Protein AF-A0A918KC23-F1 (afdb_monomer_lite)

Structure (mmCIF, N/CA/C/O backbone):
data_AF-A0A918KC23-F1
#
_entry.id   AF-A0A918KC23-F1
#
loop_
_atom_site.group_PDB
_atom_site.id
_atom_site.type_symbol
_atom_site.label_atom_id
_atom_site.label_alt_id
_atom_site.label_comp_id
_atom_site.label_asym_id
_atom_site.label_entity_id
_atom_site.label_seq_id
_atom_site.pdbx_PDB_ins_code
_atom_site.Cartn_x
_atom_site.Cartn_y
_atom_site.Cartn_z
_atom_site.occupancy
_atom_site.B_iso_or_equiv
_atom_site.auth_seq_id
_atom_site.auth_comp_id
_atom_site.auth_asym_id
_atom_site.auth_atom_id
_atom_site.pdbx_PDB_model_num
ATOM 1 N N . MET A 1 1 ? 31.534 3.751 -37.631 1.00 57.88 1 MET A N 1
ATOM 2 C CA . MET A 1 1 ? 31.211 2.461 -36.971 1.00 57.88 1 MET A CA 1
ATOM 3 C C . MET A 1 1 ? 31.193 2.528 -35.439 1.00 57.88 1 MET A C 1
ATOM 5 O O . MET A 1 1 ? 30.312 1.913 -34.855 1.00 57.88 1 MET A O 1
ATOM 9 N N . LEU A 1 2 ? 32.083 3.287 -34.778 1.00 60.50 2 LEU A N 1
ATOM 10 C CA . LEU A 1 2 ? 32.162 3.343 -33.304 1.00 60.50 2 LEU A CA 1
ATOM 11 C C . LEU A 1 2 ? 30.869 3.837 -32.612 1.00 60.50 2 LEU A C 1
ATOM 13 O O . LEU A 1 2 ? 30.459 3.266 -31.608 1.00 60.50 2 LEU A O 1
ATOM 17 N N . ASN A 1 3 ? 30.186 4.831 -33.194 1.00 61.69 3 ASN A N 1
ATOM 18 C CA . ASN A 1 3 ? 28.996 5.467 -32.604 1.00 61.69 3 ASN A CA 1
ATOM 19 C C . ASN A 1 3 ? 27.729 4.578 -32.608 1.00 61.69 3 ASN A C 1
ATOM 21 O O . ASN A 1 3 ? 26.787 4.790 -31.852 1.00 61.69 3 ASN A O 1
ATOM 25 N N . TRP A 1 4 ? 27.701 3.554 -33.466 1.00 59.94 4 TRP A N 1
ATOM 26 C CA . TRP A 1 4 ? 26.578 2.617 -33.566 1.00 59.94 4 TRP A CA 1
ATOM 27 C C . TRP A 1 4 ? 26.673 1.495 -32.519 1.00 59.94 4 TRP A C 1
ATOM 29 O O . TRP A 1 4 ? 25.672 1.099 -31.924 1.00 59.94 4 TRP A O 1
ATOM 39 N N . LEU A 1 5 ? 27.894 1.028 -32.230 1.00 65.81 5 LEU A N 1
ATOM 40 C CA . LEU A 1 5 ? 28.157 0.033 -31.184 1.00 65.81 5 LEU A CA 1
ATOM 41 C C . LEU A 1 5 ? 27.936 0.609 -29.775 1.00 65.81 5 LEU A C 1
ATOM 43 O O . LEU A 1 5 ? 27.415 -0.090 -28.904 1.00 65.81 5 LEU A O 1
ATOM 47 N N . THR A 1 6 ? 28.284 1.881 -29.555 1.00 74.44 6 THR A N 1
ATOM 48 C CA . THR A 1 6 ? 28.027 2.589 -28.290 1.00 74.44 6 THR A CA 1
AT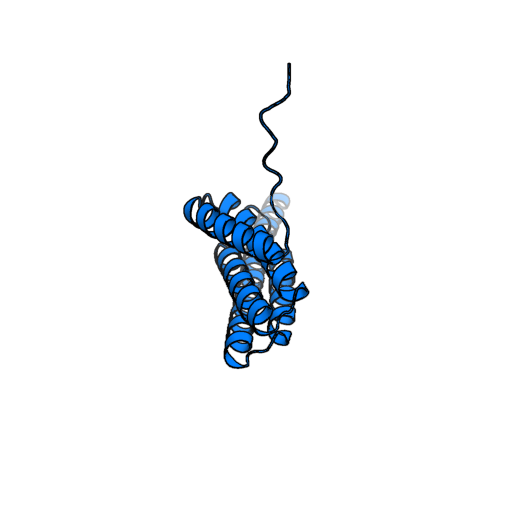OM 49 C C . THR A 1 6 ? 26.534 2.816 -28.056 1.00 74.44 6 THR A C 1
ATOM 51 O O . THR A 1 6 ? 26.055 2.537 -26.958 1.00 74.44 6 THR A O 1
ATOM 54 N N . GLY A 1 7 ? 25.775 3.214 -29.085 1.00 80.31 7 GLY A N 1
ATOM 55 C CA . GLY A 1 7 ? 24.316 3.359 -29.004 1.00 80.31 7 GLY A CA 1
ATOM 56 C C . GLY A 1 7 ? 23.600 2.046 -28.672 1.00 80.31 7 GLY A C 1
ATOM 57 O O . GLY A 1 7 ? 22.750 2.005 -27.786 1.00 80.31 7 GLY A O 1
ATOM 58 N N . ARG A 1 8 ? 24.010 0.937 -29.302 1.00 84.94 8 ARG A N 1
ATOM 59 C CA . ARG A 1 8 ? 23.436 -0.392 -29.033 1.00 84.94 8 ARG A CA 1
ATOM 60 C C . ARG A 1 8 ? 23.735 -0.887 -27.610 1.00 84.94 8 ARG A C 1
ATOM 62 O O . ARG A 1 8 ? 22.884 -1.513 -26.984 1.00 84.94 8 ARG A O 1
ATOM 69 N N . ARG A 1 9 ? 24.930 -0.601 -27.078 1.00 87.81 9 ARG A N 1
ATOM 70 C CA . ARG A 1 9 ? 25.280 -0.926 -25.684 1.00 87.81 9 ARG A CA 1
ATOM 71 C C . ARG A 1 9 ? 24.480 -0.081 -24.690 1.00 87.81 9 ARG A C 1
ATOM 73 O O . ARG A 1 9 ? 24.013 -0.632 -23.701 1.00 87.81 9 ARG A O 1
ATOM 80 N N . LYS A 1 10 ? 24.309 1.216 -24.965 1.00 88.69 10 LYS A N 1
ATOM 81 C CA . LYS A 1 10 ? 23.504 2.126 -24.141 1.00 88.69 10 LYS A CA 1
ATOM 82 C C . LYS A 1 10 ? 22.048 1.657 -24.051 1.00 88.69 10 LYS A C 1
ATOM 84 O O . LYS A 1 10 ? 21.574 1.439 -22.945 1.00 88.69 10 LYS A O 1
ATOM 89 N N . SER A 1 11 ? 21.408 1.383 -25.189 1.00 89.88 11 SER A N 1
ATOM 90 C CA . SER A 1 11 ? 20.027 0.876 -25.229 1.00 89.88 11 SER A CA 1
ATOM 91 C C . SER A 1 11 ? 19.860 -0.423 -24.430 1.00 89.88 11 SER A C 1
ATOM 93 O O . SER A 1 11 ? 18.930 -0.545 -23.643 1.00 89.88 11 SER A O 1
ATOM 95 N N . LYS A 1 12 ? 20.813 -1.362 -24.523 1.00 91.62 12 LYS A N 1
ATOM 96 C CA . LYS A 1 12 ? 20.773 -2.589 -23.712 1.00 91.62 12 LYS A CA 1
ATOM 97 C C . LYS A 1 12 ? 20.830 -2.314 -22.202 1.00 91.62 12 LYS A C 1
ATOM 99 O O . LYS A 1 12 ? 20.188 -3.027 -21.437 1.00 91.62 12 LYS A O 1
ATOM 104 N N . LEU A 1 13 ? 21.629 -1.337 -21.769 1.00 90.25 13 LEU A N 1
ATOM 105 C CA . LEU A 1 13 ? 21.729 -0.963 -20.355 1.00 90.25 13 LEU A CA 1
ATOM 106 C C . LEU A 1 13 ? 20.450 -0.276 -19.866 1.00 90.25 13 LEU A C 1
ATOM 108 O O . LEU A 1 13 ? 20.012 -0.558 -18.757 1.00 90.25 13 LEU A O 1
ATOM 112 N N . GLU A 1 14 ? 19.836 0.568 -20.695 1.00 88.12 14 GLU A N 1
ATOM 113 C CA . GLU A 1 14 ? 18.544 1.202 -20.402 1.00 88.12 14 GLU A CA 1
ATOM 114 C C . GLU A 1 14 ? 17.436 0.148 -20.238 1.00 88.12 14 GLU A C 1
ATOM 116 O O . GLU A 1 14 ? 16.716 0.168 -19.241 1.00 88.12 14 GLU A O 1
ATOM 121 N N . ASP A 1 15 ? 17.379 -0.852 -21.125 1.00 86.31 15 ASP A N 1
ATOM 122 C CA . ASP A 1 15 ? 16.437 -1.974 -21.004 1.00 86.31 15 ASP A CA 1
ATOM 123 C C . ASP A 1 15 ? 16.669 -2.804 -19.728 1.00 86.31 15 ASP A C 1
ATOM 125 O O . ASP A 1 15 ? 15.727 -3.291 -19.099 1.00 86.31 15 ASP A O 1
ATOM 129 N N . GLN A 1 16 ? 17.933 -3.016 -19.345 1.00 88.62 16 GLN A N 1
ATOM 130 C CA . GLN A 1 16 ? 18.288 -3.745 -18.122 1.00 88.62 16 GLN A CA 1
ATOM 131 C C . GLN A 1 16 ? 17.931 -2.961 -16.859 1.00 88.62 16 GLN A C 1
ATOM 133 O O . GLN A 1 16 ? 17.454 -3.562 -15.892 1.00 88.62 16 GLN A O 1
ATOM 138 N N . LEU A 1 17 ? 18.143 -1.645 -16.873 1.00 87.56 17 LEU A N 1
ATOM 139 C CA . LEU A 1 17 ? 17.757 -0.755 -15.787 1.00 87.56 17 LEU A CA 1
ATOM 140 C C . LEU A 1 17 ? 16.239 -0.788 -15.597 1.00 87.56 17 LEU A C 1
ATOM 142 O O . LEU A 1 17 ? 15.785 -1.145 -14.518 1.00 87.56 17 LEU A O 1
ATOM 146 N N . ALA A 1 18 ? 15.468 -0.588 -16.670 1.00 84.38 18 ALA A N 1
ATOM 147 C CA . ALA A 1 18 ? 14.006 -0.623 -16.620 1.00 84.38 18 ALA A CA 1
ATOM 148 C C . ALA A 1 18 ? 13.454 -1.949 -16.061 1.00 84.38 18 ALA A C 1
ATOM 150 O O . ALA A 1 18 ? 12.529 -1.956 -15.252 1.00 84.38 18 ALA A O 1
ATOM 151 N N . LYS A 1 19 ? 14.046 -3.091 -16.440 1.00 84.31 19 LYS A N 1
ATOM 152 C CA . LYS A 1 19 ? 13.671 -4.407 -15.885 1.00 84.31 19 LYS A CA 1
ATOM 153 C C . LYS A 1 19 ? 14.008 -4.546 -14.402 1.00 84.31 19 LYS A C 1
ATOM 155 O O . LYS A 1 19 ? 13.259 -5.176 -13.658 1.00 84.31 19 LYS A O 1
ATOM 160 N N . THR A 1 20 ? 15.152 -4.012 -13.986 1.00 88.50 20 THR A N 1
ATOM 161 C CA . THR A 1 20 ? 15.589 -4.054 -12.585 1.00 88.50 20 THR A CA 1
ATOM 162 C C . THR A 1 20 ? 14.684 -3.187 -11.721 1.00 88.50 20 THR A C 1
ATOM 164 O O . THR A 1 20 ? 14.226 -3.643 -10.677 1.00 88.50 20 THR A O 1
ATOM 167 N N . ASP A 1 21 ? 14.362 -1.992 -12.202 1.00 88.00 21 ASP A N 1
ATOM 168 C CA . ASP A 1 21 ? 13.456 -1.061 -11.547 1.00 88.00 21 ASP A CA 1
ATOM 169 C C . ASP A 1 21 ? 12.057 -1.685 -11.394 1.00 88.00 21 ASP A C 1
ATOM 171 O O . ASP A 1 21 ? 11.545 -1.784 -10.278 1.00 88.00 21 ASP A O 1
ATOM 175 N N . ALA A 1 22 ? 11.492 -2.261 -12.460 1.00 84.88 22 ALA A N 1
ATOM 176 C CA . ALA A 1 22 ? 10.210 -2.968 -12.382 1.00 84.88 22 ALA A CA 1
ATOM 177 C C . ALA A 1 22 ? 10.219 -4.103 -11.338 1.00 84.88 22 ALA A C 1
ATOM 179 O O . ALA A 1 22 ? 9.260 -4.281 -10.584 1.00 84.88 22 ALA A O 1
ATOM 180 N N . LYS A 1 23 ? 11.325 -4.851 -11.237 1.00 89.50 23 LYS A N 1
ATOM 181 C CA . LYS A 1 23 ? 11.479 -5.902 -10.223 1.00 89.50 23 LYS A CA 1
ATOM 182 C C . LYS A 1 23 ? 11.534 -5.331 -8.802 1.00 89.50 23 LYS A C 1
ATOM 184 O O . LYS A 1 23 ? 10.907 -5.895 -7.909 1.00 89.50 23 LYS A O 1
ATOM 189 N N . LEU A 1 24 ? 12.263 -4.235 -8.584 1.00 92.00 24 LEU A N 1
ATOM 190 C CA . LEU A 1 24 ? 12.326 -3.561 -7.283 1.00 92.00 24 LEU A CA 1
ATOM 191 C C . LEU A 1 24 ? 10.958 -3.010 -6.870 1.00 92.00 24 LEU A C 1
ATOM 193 O O . LEU A 1 24 ? 10.563 -3.165 -5.714 1.00 92.00 24 LEU A O 1
ATOM 197 N N . ALA A 1 25 ? 10.210 -2.433 -7.813 1.00 92.12 25 ALA A N 1
ATOM 198 C CA . ALA A 1 25 ? 8.841 -1.989 -7.581 1.00 92.12 25 ALA A CA 1
ATOM 199 C C . ALA A 1 25 ? 7.947 -3.139 -7.094 1.00 92.12 25 ALA A C 1
ATOM 201 O O . ALA A 1 25 ? 7.279 -3.008 -6.068 1.00 92.12 25 ALA A O 1
ATOM 202 N N . LEU A 1 26 ? 7.986 -4.282 -7.784 1.00 91.31 26 LEU A N 1
ATOM 203 C CA . LEU A 1 26 ? 7.174 -5.445 -7.431 1.00 91.31 26 LEU A CA 1
ATOM 204 C C . LEU A 1 26 ? 7.566 -6.041 -6.072 1.00 91.31 26 LEU A C 1
ATOM 206 O O . LEU A 1 26 ? 6.691 -6.371 -5.277 1.00 91.31 26 LEU A O 1
ATOM 210 N N . MET A 1 27 ? 8.864 -6.143 -5.769 1.00 95.00 27 MET A N 1
ATOM 211 C CA . MET A 1 27 ? 9.326 -6.645 -4.467 1.00 95.00 27 MET A CA 1
ATOM 212 C C . MET A 1 27 ? 8.854 -5.753 -3.313 1.00 95.00 27 MET A C 1
ATOM 214 O O . MET A 1 27 ? 8.394 -6.257 -2.290 1.00 95.00 27 MET A O 1
ATOM 218 N N . ASN A 1 28 ? 8.905 -4.432 -3.489 1.00 95.56 28 ASN A N 1
ATOM 219 C CA . ASN A 1 28 ? 8.379 -3.491 -2.504 1.00 95.56 28 ASN A CA 1
ATOM 220 C C . ASN A 1 28 ? 6.851 -3.610 -2.349 1.00 95.56 28 ASN A C 1
ATOM 222 O O . ASN A 1 28 ? 6.343 -3.565 -1.231 1.00 95.56 28 ASN A O 1
ATOM 226 N N . ALA A 1 29 ? 6.113 -3.825 -3.442 1.00 94.56 29 ALA A N 1
ATOM 227 C CA . ALA A 1 29 ? 4.669 -4.061 -3.390 1.00 94.56 29 ALA A CA 1
ATOM 228 C C . ALA A 1 29 ? 4.317 -5.360 -2.642 1.00 94.56 29 ALA A C 1
ATOM 230 O O . ALA A 1 29 ? 3.395 -5.381 -1.828 1.00 94.56 29 ALA A O 1
ATOM 231 N N . GLN A 1 30 ? 5.087 -6.429 -2.858 1.00 96.50 30 GLN A N 1
ATOM 232 C CA . GLN A 1 30 ? 4.937 -7.694 -2.132 1.00 96.50 30 GLN A CA 1
ATOM 233 C C . GLN A 1 30 ? 5.229 -7.531 -0.637 1.00 96.50 30 GLN A C 1
ATOM 235 O O . GLN A 1 30 ? 4.479 -8.035 0.195 1.00 96.50 30 GLN A O 1
ATOM 240 N N . MET A 1 31 ? 6.276 -6.781 -0.283 1.00 98.06 31 MET A N 1
ATOM 241 C CA . MET A 1 31 ? 6.572 -6.455 1.112 1.00 98.06 31 MET A CA 1
ATOM 242 C C . MET A 1 31 ? 5.411 -5.700 1.771 1.00 98.06 31 MET A C 1
ATOM 244 O O . MET A 1 31 ? 4.998 -6.052 2.875 1.00 98.06 31 MET A O 1
ATOM 248 N N . ALA A 1 32 ? 4.838 -4.708 1.084 1.00 98.12 32 ALA A N 1
ATOM 249 C CA . ALA A 1 3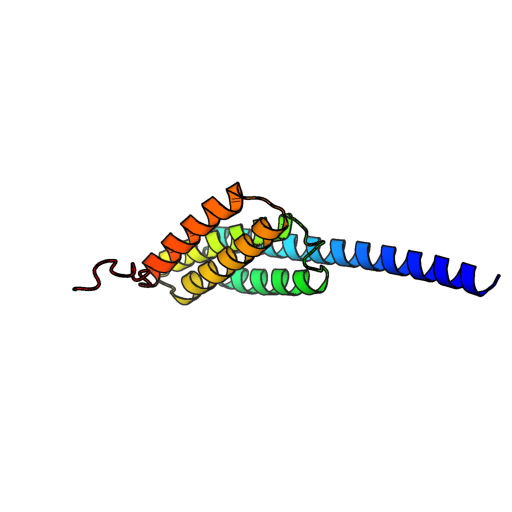2 ? 3.663 -3.993 1.573 1.00 98.12 32 ALA A CA 1
ATOM 250 C C . ALA A 1 32 ? 2.456 -4.926 1.775 1.00 98.12 32 ALA A C 1
ATOM 252 O O . ALA A 1 32 ? 1.786 -4.838 2.802 1.00 98.12 32 ALA A O 1
ATOM 253 N N . ALA A 1 33 ? 2.206 -5.859 0.851 1.00 98.38 33 ALA A N 1
ATOM 254 C CA . ALA A 1 33 ? 1.134 -6.847 0.986 1.00 98.38 33 ALA A CA 1
ATOM 255 C C . ALA A 1 33 ? 1.300 -7.730 2.237 1.00 98.38 33 ALA A C 1
ATOM 257 O O . ALA A 1 33 ? 0.335 -7.952 2.973 1.00 98.38 33 ALA A O 1
ATOM 258 N N . GLU A 1 34 ? 2.521 -8.187 2.527 1.00 98.62 34 GLU A N 1
ATOM 259 C CA . GLU A 1 34 ? 2.807 -8.970 3.736 1.00 98.62 34 GLU A CA 1
ATOM 260 C C . GLU A 1 34 ? 2.612 -8.160 5.023 1.00 98.62 34 GLU A C 1
ATOM 262 O O . GLU A 1 34 ? 2.075 -8.676 6.003 1.00 98.62 34 GLU A O 1
ATOM 267 N N . LEU A 1 35 ? 2.983 -6.879 5.019 1.00 98.75 35 LEU A N 1
ATOM 268 C CA . LEU A 1 35 ? 2.768 -5.976 6.151 1.00 98.75 35 LEU A CA 1
ATOM 269 C C . LEU A 1 35 ? 1.276 -5.699 6.395 1.00 98.75 35 LEU A C 1
ATOM 271 O O . LEU A 1 35 ? 0.826 -5.707 7.540 1.00 98.75 35 LEU A O 1
ATOM 275 N N . ILE A 1 36 ? 0.483 -5.543 5.332 1.00 98.75 36 ILE A N 1
ATOM 276 C CA . ILE A 1 36 ? -0.983 -5.431 5.419 1.00 98.75 36 ILE A CA 1
ATOM 277 C C . ILE A 1 36 ? -1.587 -6.703 6.023 1.00 98.75 36 ILE A C 1
ATOM 279 O O . ILE A 1 36 ? -2.461 -6.638 6.892 1.00 98.75 36 ILE A O 1
ATOM 283 N N . ARG A 1 37 ? -1.105 -7.875 5.592 1.00 98.62 37 ARG A N 1
ATOM 284 C CA . ARG A 1 37 ? -1.527 -9.162 6.152 1.00 98.62 37 ARG A CA 1
ATOM 285 C C . ARG A 1 37 ? -1.168 -9.263 7.636 1.00 98.62 37 ARG A C 1
ATOM 287 O O . ARG A 1 37 ? -2.008 -9.702 8.419 1.00 98.62 37 ARG A O 1
ATOM 294 N N . LEU A 1 38 ? 0.038 -8.842 8.020 1.00 98.62 38 LEU A N 1
ATOM 295 C CA . LEU A 1 38 ? 0.492 -8.827 9.410 1.00 98.62 38 LEU A CA 1
ATOM 296 C C . LEU A 1 38 ? -0.407 -7.940 10.279 1.00 98.62 38 LEU A C 1
ATOM 298 O O . LEU A 1 38 ? -0.913 -8.428 11.283 1.00 98.62 38 LEU A O 1
ATOM 302 N N . ALA A 1 39 ? -0.692 -6.707 9.849 1.00 98.44 39 ALA A N 1
ATOM 303 C CA . ALA A 1 39 ? -1.619 -5.802 10.535 1.00 98.44 39 ALA A CA 1
ATOM 304 C C . ALA A 1 39 ? -2.991 -6.447 10.785 1.00 98.44 39 ALA A C 1
ATOM 306 O O . ALA A 1 39 ? -3.550 -6.352 11.875 1.00 98.44 39 ALA A O 1
ATOM 307 N N . GLY A 1 40 ? -3.526 -7.161 9.789 1.00 97.88 40 GLY A N 1
ATOM 308 C CA . GLY A 1 40 ? -4.792 -7.879 9.926 1.00 97.88 40 GLY A CA 1
ATOM 309 C C . GLY A 1 40 ? -4.752 -9.047 10.918 1.00 97.88 40 GLY A C 1
ATOM 310 O O . GLY A 1 40 ? -5.788 -9.374 11.495 1.00 97.88 40 GLY A O 1
ATOM 311 N N . GLN A 1 41 ? -3.588 -9.674 11.112 1.00 98.25 41 GLN A N 1
ATOM 312 C CA . GLN A 1 41 ? -3.387 -10.769 12.068 1.00 98.25 41 GLN A CA 1
ATOM 313 C C . GLN A 1 41 ? -3.151 -10.276 13.494 1.00 98.25 41 GLN A C 1
ATOM 315 O O . GLN A 1 41 ? -3.574 -10.938 14.439 1.00 98.25 41 GLN A O 1
ATOM 320 N N . THR A 1 42 ? -2.468 -9.145 13.646 1.00 97.94 42 THR A N 1
ATOM 321 C CA . THR A 1 42 ? -2.113 -8.573 14.950 1.00 97.94 42 THR A CA 1
ATOM 322 C C . THR A 1 42 ? -3.130 -7.554 15.455 1.00 97.94 42 THR A C 1
ATOM 324 O O . THR A 1 42 ? -3.050 -7.159 16.613 1.00 97.94 42 THR A O 1
ATOM 327 N N . ASP A 1 43 ? -4.080 -7.141 14.608 1.00 96.75 43 ASP A N 1
ATOM 328 C CA . ASP A 1 43 ? -4.977 -6.008 14.862 1.00 96.75 43 ASP A CA 1
ATOM 329 C C . ASP A 1 43 ? -4.184 -4.728 15.197 1.00 96.75 43 ASP A C 1
ATOM 331 O O . ASP A 1 43 ? -4.570 -3.948 16.064 1.00 96.75 43 ASP A O 1
ATOM 335 N N . ASP A 1 44 ? -3.048 -4.521 14.525 1.00 96.81 44 ASP A N 1
ATOM 336 C CA . ASP A 1 44 ? -2.122 -3.409 14.767 1.00 96.81 44 ASP A CA 1
ATOM 337 C C . ASP A 1 44 ? -2.013 -2.494 13.541 1.00 96.81 44 ASP A C 1
ATOM 339 O O . ASP A 1 44 ? -1.983 -2.952 12.399 1.00 96.81 44 ASP A O 1
ATOM 343 N N . LEU A 1 45 ? -1.951 -1.186 13.785 1.00 97.19 45 LEU A N 1
ATOM 344 C CA . LEU A 1 45 ? -1.780 -0.157 12.763 1.00 97.19 45 LEU A CA 1
ATOM 345 C C . LEU A 1 45 ? -0.308 0.058 12.385 1.00 97.19 45 LEU A C 1
ATOM 347 O O . LEU A 1 45 ? -0.048 0.537 11.281 1.00 97.19 45 LEU A O 1
ATOM 351 N N . GLU A 1 46 ? 0.653 -0.294 13.247 1.00 97.06 46 GLU A N 1
ATOM 352 C CA . GLU A 1 46 ? 2.080 -0.049 12.992 1.00 97.06 46 GLU A CA 1
ATOM 353 C C . GLU A 1 46 ? 2.580 -0.677 11.673 1.00 97.06 46 GLU A C 1
ATOM 355 O O . GLU A 1 46 ? 3.203 0.040 10.878 1.00 97.06 46 GLU A O 1
ATOM 360 N N . PRO A 1 47 ? 2.254 -1.946 11.333 1.00 98.56 47 PRO A N 1
ATOM 361 C CA . PRO A 1 47 ? 2.698 -2.524 10.065 1.00 98.56 47 PRO A CA 1
ATOM 362 C C . PRO A 1 47 ? 2.157 -1.780 8.833 1.00 98.56 47 PRO A C 1
ATOM 364 O O . PRO A 1 47 ? 2.794 -1.793 7.781 1.00 98.56 47 PRO A O 1
ATOM 367 N N . LEU A 1 48 ? 1.021 -1.077 8.939 1.00 98.50 48 LEU A N 1
ATOM 368 C CA . LEU A 1 48 ? 0.454 -0.320 7.817 1.00 98.50 48 LEU A CA 1
ATOM 369 C C . LEU A 1 48 ? 1.264 0.937 7.480 1.00 98.50 48 LEU A C 1
ATOM 371 O O . LEU A 1 48 ? 1.324 1.317 6.314 1.00 98.50 48 LEU A O 1
ATOM 375 N N . ALA A 1 49 ? 1.932 1.556 8.460 1.00 97.81 49 ALA A N 1
ATOM 376 C CA . ALA A 1 49 ? 2.882 2.639 8.187 1.00 97.81 49 ALA A CA 1
ATOM 377 C C . ALA A 1 49 ? 4.095 2.131 7.391 1.00 97.81 49 ALA A C 1
ATOM 379 O O . ALA A 1 49 ? 4.497 2.739 6.404 1.00 97.81 49 ALA A O 1
ATOM 380 N N . GLN A 1 50 ? 4.610 0.954 7.744 1.00 97.94 50 GLN A N 1
ATOM 381 C CA . GLN A 1 50 ? 5.704 0.330 6.996 1.00 97.94 50 GLN A CA 1
ATOM 382 C C . GLN A 1 50 ? 5.263 -0.082 5.579 1.00 97.94 50 GLN A C 1
ATOM 384 O O . GLN A 1 50 ? 6.047 -0.001 4.631 1.00 97.94 50 GLN A O 1
ATOM 389 N N . ALA A 1 51 ? 4.002 -0.500 5.408 1.00 98.38 51 ALA A N 1
ATOM 390 C CA . ALA A 1 51 ? 3.446 -0.812 4.093 1.00 98.38 51 ALA A CA 1
ATOM 391 C C . ALA A 1 51 ? 3.393 0.433 3.190 1.00 98.38 51 ALA A C 1
ATOM 393 O O . ALA A 1 51 ? 3.737 0.352 2.011 1.00 98.38 51 ALA A O 1
ATOM 394 N N . GLU A 1 52 ? 3.019 1.594 3.735 1.00 97.88 52 GLU A N 1
ATOM 395 C CA . GLU A 1 52 ? 3.048 2.869 3.006 1.00 97.88 52 GLU A CA 1
ATOM 396 C C . GLU A 1 52 ? 4.462 3.243 2.550 1.00 97.88 52 GLU A C 1
ATOM 398 O O . GLU A 1 52 ? 4.646 3.609 1.386 1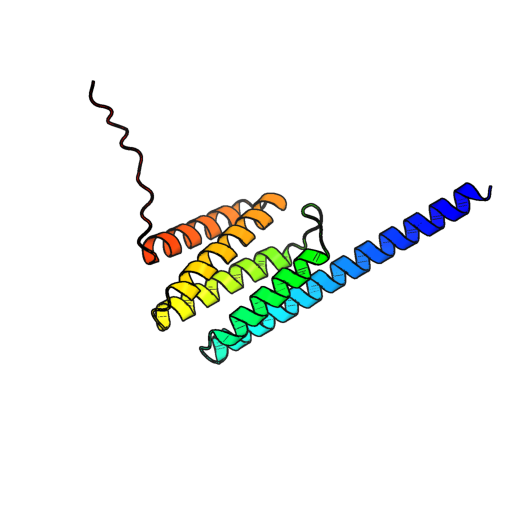.00 97.88 52 GLU A O 1
ATOM 403 N N . ASP A 1 53 ? 5.465 3.087 3.417 1.00 97.12 53 ASP A N 1
ATOM 404 C CA . ASP A 1 53 ? 6.870 3.348 3.080 1.00 97.12 53 ASP A CA 1
ATOM 405 C C . ASP A 1 53 ? 7.383 2.422 1.968 1.00 97.12 53 ASP A C 1
ATOM 407 O O . ASP A 1 53 ? 8.111 2.852 1.060 1.00 97.12 53 ASP A O 1
ATOM 411 N N . ALA A 1 54 ? 6.975 1.151 1.998 1.00 97.12 54 ALA A N 1
ATOM 412 C CA . ALA A 1 54 ? 7.297 0.187 0.955 1.00 97.12 54 ALA A CA 1
ATOM 413 C C . ALA A 1 54 ? 6.655 0.587 -0.386 1.00 97.12 54 ALA A C 1
ATOM 415 O O . ALA A 1 54 ? 7.349 0.644 -1.404 1.00 97.12 54 ALA A O 1
ATOM 416 N N . ILE A 1 55 ? 5.374 0.972 -0.410 1.00 95.19 55 ILE A N 1
ATOM 417 C CA . ILE A 1 55 ? 4.717 1.425 -1.649 1.00 95.19 55 ILE A CA 1
ATOM 418 C C . ILE A 1 55 ? 5.336 2.732 -2.168 1.00 95.19 55 ILE A C 1
ATOM 420 O O . ILE A 1 55 ? 5.577 2.879 -3.370 1.00 95.19 55 ILE A O 1
ATOM 424 N N . LEU A 1 56 ? 5.655 3.679 -1.282 1.00 93.50 56 LEU A N 1
ATOM 425 C CA . LEU A 1 56 ? 6.341 4.915 -1.657 1.00 93.50 56 LEU A CA 1
ATOM 426 C C . LEU A 1 56 ? 7.720 4.627 -2.266 1.00 93.50 56 LEU A C 1
ATOM 428 O O . LEU A 1 56 ? 8.131 5.284 -3.225 1.00 93.50 56 LEU A O 1
ATOM 432 N N . SER A 1 57 ? 8.425 3.626 -1.741 1.00 93.19 57 SER A N 1
ATOM 433 C CA . SER A 1 57 ? 9.697 3.162 -2.294 1.00 93.19 57 SER A CA 1
ATOM 434 C C . SER A 1 57 ? 9.519 2.491 -3.654 1.00 93.19 57 SER A C 1
ATOM 436 O O . SER A 1 57 ? 10.323 2.750 -4.547 1.00 93.19 57 SER A O 1
ATOM 438 N N . ALA A 1 58 ? 8.450 1.713 -3.863 1.00 91.81 58 ALA A N 1
ATOM 439 C CA . ALA A 1 58 ? 8.124 1.132 -5.166 1.00 91.81 58 ALA A CA 1
ATOM 440 C C . ALA A 1 58 ? 7.969 2.211 -6.249 1.00 91.81 58 ALA A C 1
ATOM 442 O O . ALA A 1 58 ? 8.503 2.060 -7.347 1.00 91.81 58 ALA A O 1
ATOM 443 N N . ARG A 1 59 ? 7.321 3.337 -5.916 1.00 88.56 59 ARG A N 1
ATOM 444 C CA . ARG A 1 59 ? 7.080 4.471 -6.829 1.00 88.56 59 ARG A CA 1
ATOM 445 C C . ARG A 1 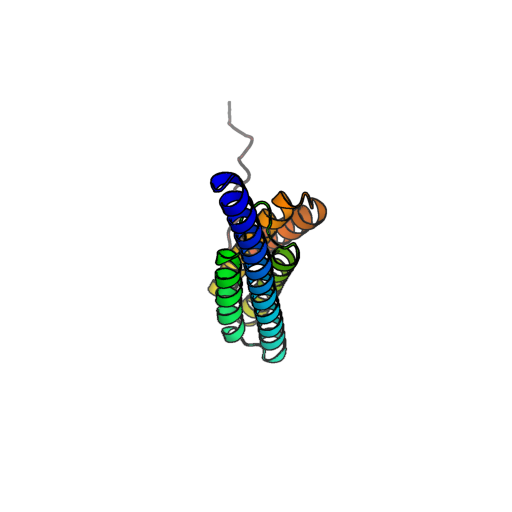59 ? 8.341 5.112 -7.404 1.00 88.56 59 ARG A C 1
ATOM 447 O O . ARG A 1 59 ? 8.266 5.785 -8.424 1.00 88.56 59 ARG A O 1
ATOM 454 N N . LYS A 1 60 ? 9.507 4.894 -6.795 1.00 88.06 60 LYS A N 1
ATOM 455 C CA . LYS A 1 60 ? 10.791 5.384 -7.323 1.00 88.06 60 LYS A CA 1
ATOM 456 C C . LYS A 1 60 ? 11.242 4.642 -8.585 1.00 88.06 60 LYS A C 1
ATOM 458 O O . LYS A 1 60 ? 12.134 5.130 -9.269 1.00 88.06 60 LYS A O 1
ATOM 463 N N . TYR A 1 61 ? 10.646 3.486 -8.871 1.00 88.12 61 TYR A N 1
ATOM 464 C CA . TYR A 1 61 ? 11.122 2.537 -9.875 1.00 88.12 61 TYR A CA 1
ATOM 465 C C . TYR A 1 61 ? 10.137 2.297 -11.025 1.00 88.12 61 TYR A C 1
ATOM 467 O O . TYR A 1 61 ? 10.362 1.441 -11.877 1.00 88.12 61 TYR A O 1
ATOM 475 N N . TYR A 1 62 ? 9.032 3.033 -11.070 1.00 81.88 62 TYR A N 1
ATOM 476 C CA . TYR A 1 62 ? 8.136 3.011 -12.216 1.00 81.88 62 TYR A CA 1
ATOM 477 C C . TYR A 1 62 ? 7.691 4.432 -12.553 1.00 81.88 62 TYR A C 1
ATOM 479 O O . TYR A 1 62 ? 7.458 5.269 -11.680 1.00 81.88 62 TYR A O 1
ATOM 487 N N . ALA A 1 63 ? 7.608 4.704 -13.846 1.00 80.56 63 ALA A N 1
ATOM 488 C CA . ALA A 1 63 ? 6.868 5.824 -14.383 1.00 80.56 63 ALA A CA 1
ATOM 489 C C . ALA A 1 63 ? 5.381 5.472 -14.421 1.00 80.56 63 ALA A C 1
ATOM 491 O O . ALA A 1 63 ? 4.958 4.323 -14.291 1.00 80.56 63 ALA A O 1
ATOM 492 N N . 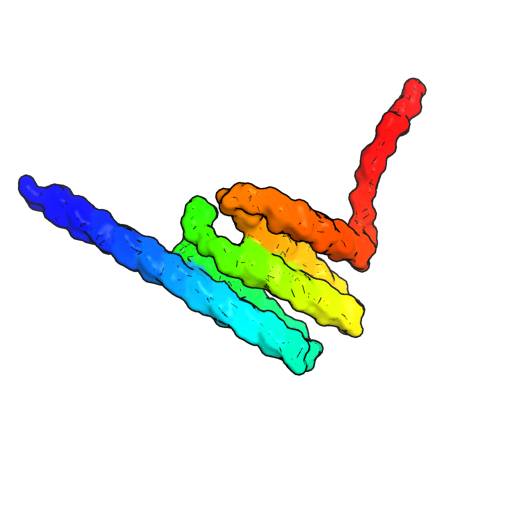TYR A 1 64 ? 4.568 6.492 -14.616 1.00 71.56 64 TYR A N 1
ATOM 493 C CA . TYR A 1 64 ? 3.133 6.328 -14.645 1.00 71.56 64 TYR A CA 1
ATOM 494 C C . TYR A 1 64 ? 2.706 5.295 -15.713 1.00 71.56 64 TYR A C 1
ATOM 496 O O . TYR A 1 64 ? 1.984 4.347 -15.408 1.00 71.56 64 TYR A O 1
ATOM 504 N N . GLU A 1 65 ? 3.260 5.381 -16.916 1.00 73.88 65 GLU A N 1
ATOM 505 C CA . GLU A 1 65 ? 2.925 4.557 -18.081 1.00 73.88 65 GLU A CA 1
ATOM 506 C C . GLU A 1 65 ? 3.333 3.080 -17.952 1.00 73.88 65 GLU A C 1
ATOM 508 O O . GLU A 1 65 ? 2.838 2.243 -18.703 1.00 73.88 65 GLU A O 1
ATOM 513 N N . ASN A 1 66 ? 4.236 2.747 -17.026 1.00 78.94 66 ASN A N 1
ATOM 514 C CA . ASN A 1 66 ? 4.723 1.383 -16.801 1.00 78.94 66 ASN A CA 1
ATOM 515 C C . ASN A 1 66 ? 4.526 0.924 -15.350 1.00 78.94 66 ASN A C 1
ATOM 517 O O . ASN A 1 66 ? 5.241 0.039 -14.877 1.00 78.94 66 ASN A O 1
ATOM 521 N N . THR A 1 67 ? 3.561 1.521 -14.646 1.00 84.69 67 THR A N 1
ATOM 522 C CA . THR A 1 67 ? 3.221 1.105 -13.285 1.00 84.69 67 THR A CA 1
ATOM 523 C C . THR A 1 67 ? 2.704 -0.339 -13.294 1.00 84.69 67 THR A C 1
ATOM 525 O O . THR A 1 67 ? 1.750 -0.611 -14.026 1.00 84.69 67 THR A O 1
ATOM 528 N N . PRO A 1 68 ? 3.260 -1.257 -12.482 1.00 86.81 68 PRO A N 1
ATOM 529 C CA . PRO A 1 68 ? 2.682 -2.588 -12.307 1.00 86.81 68 PRO A CA 1
ATOM 530 C C . PRO A 1 68 ? 1.259 -2.520 -11.732 1.00 86.81 68 PRO A C 1
ATOM 532 O O . PRO A 1 68 ? 1.005 -1.771 -10.782 1.00 86.81 68 PRO A O 1
ATOM 535 N N . GLU A 1 69 ? 0.336 -3.306 -12.286 1.00 89.44 69 GLU A N 1
ATOM 536 C CA . GLU A 1 69 ? -1.071 -3.378 -11.853 1.00 89.44 69 GLU A CA 1
ATOM 537 C C . GLU A 1 69 ? -1.193 -3.787 -10.377 1.00 89.44 69 GLU A C 1
ATOM 539 O O . GLU A 1 69 ? -2.030 -3.266 -9.635 1.00 89.44 69 GLU A O 1
ATOM 544 N N . GLU A 1 70 ? -0.280 -4.643 -9.908 1.00 91.62 70 GLU A N 1
ATOM 545 C CA . GLU A 1 70 ? -0.221 -5.135 -8.533 1.00 91.62 70 GLU A CA 1
ATOM 546 C C . GLU A 1 70 ? -0.114 -4.003 -7.510 1.00 91.62 70 GLU A C 1
ATOM 548 O O . GLU A 1 70 ? -0.614 -4.123 -6.394 1.00 91.62 70 GLU A O 1
ATOM 553 N N . ILE A 1 71 ? 0.493 -2.872 -7.874 1.00 93.62 71 ILE A N 1
ATOM 554 C CA . ILE A 1 71 ? 0.626 -1.729 -6.967 1.00 93.62 71 ILE A CA 1
ATOM 555 C C . ILE A 1 71 ? -0.732 -1.073 -6.712 1.00 93.62 71 ILE A C 1
ATOM 557 O O . ILE A 1 71 ? -1.002 -0.647 -5.588 1.00 93.62 71 ILE A O 1
ATOM 561 N N . GLY A 1 72 ? -1.610 -1.035 -7.719 1.00 94.75 72 GLY A N 1
ATOM 562 C CA . GLY A 1 72 ? -2.992 -0.580 -7.559 1.00 94.75 72 GLY A CA 1
ATOM 563 C C . GLY A 1 72 ? -3.776 -1.479 -6.606 1.00 94.75 72 GLY A C 1
ATOM 564 O O . GLY A 1 72 ? -4.439 -0.981 -5.694 1.00 94.75 72 GLY A O 1
ATOM 565 N N . LEU A 1 73 ? -3.620 -2.797 -6.754 1.00 96.19 73 LEU A N 1
ATOM 566 C CA . LEU A 1 73 ? -4.242 -3.789 -5.874 1.00 96.19 73 LEU A CA 1
ATOM 567 C C . LEU A 1 73 ? -3.746 -3.664 -4.427 1.00 96.19 73 LEU A C 1
ATOM 569 O O . LEU A 1 73 ? -4.545 -3.673 -3.491 1.00 96.19 73 LEU A O 1
ATOM 573 N N . VAL A 1 74 ? -2.438 -3.487 -4.230 1.00 97.88 74 VAL A N 1
ATOM 574 C CA . VAL A 1 74 ? -1.842 -3.316 -2.896 1.00 97.88 74 VAL A CA 1
ATOM 575 C C . VAL A 1 74 ? -2.291 -2.005 -2.243 1.00 97.88 74 VAL A C 1
ATOM 577 O O . VAL A 1 74 ? -2.607 -2.002 -1.055 1.00 97.88 74 VAL A O 1
ATOM 580 N N . GLN A 1 75 ? -2.399 -0.907 -2.998 1.00 97.81 75 GLN A N 1
ATOM 581 C CA . GLN A 1 75 ? -2.971 0.354 -2.501 1.00 97.81 75 GLN A CA 1
ATOM 582 C C . GLN A 1 75 ? -4.438 0.194 -2.067 1.00 97.81 75 GLN A C 1
ATOM 584 O O . GLN A 1 75 ? -4.835 0.704 -1.019 1.00 97.81 75 GLN A O 1
ATOM 589 N N . ALA A 1 76 ? -5.247 -0.546 -2.831 1.00 98.44 76 ALA A N 1
ATOM 590 C CA . ALA A 1 76 ? -6.631 -0.834 -2.458 1.00 98.44 76 ALA A CA 1
ATOM 591 C C . ALA A 1 76 ? -6.712 -1.663 -1.163 1.00 98.44 76 ALA A C 1
ATOM 593 O O . ALA A 1 76 ? -7.450 -1.301 -0.245 1.00 98.44 76 ALA A O 1
ATOM 594 N N . ALA A 1 77 ? -5.900 -2.719 -1.055 1.00 98.62 77 ALA A N 1
ATOM 595 C CA . ALA A 1 77 ? -5.829 -3.570 0.131 1.00 98.62 77 ALA A CA 1
ATOM 596 C C . ALA A 1 77 ? -5.346 -2.808 1.379 1.00 98.62 77 ALA A C 1
ATOM 598 O O . ALA A 1 77 ? -5.866 -3.018 2.478 1.00 98.62 77 ALA A O 1
ATOM 599 N N . LEU A 1 78 ? -4.387 -1.891 1.213 1.00 98.81 78 LEU A N 1
ATOM 600 C CA . LEU A 1 78 ? -3.940 -0.992 2.274 1.00 98.81 78 LEU A CA 1
ATOM 601 C C . LEU A 1 78 ? -5.099 -0.119 2.766 1.00 98.81 78 LEU A C 1
ATOM 603 O O . LEU A 1 78 ? -5.334 -0.034 3.971 1.00 98.81 78 LEU A O 1
ATOM 607 N N . GLY A 1 79 ? -5.851 0.486 1.842 1.00 98.75 79 GLY A N 1
ATOM 608 C CA . GLY A 1 79 ? -7.034 1.278 2.170 1.00 98.75 79 GLY A CA 1
ATOM 609 C C . GLY A 1 79 ? -8.090 0.476 2.933 1.00 98.75 79 GLY A C 1
ATOM 610 O O . GLY A 1 79 ? -8.622 0.961 3.933 1.00 98.75 79 GLY A O 1
ATOM 611 N N . ASP A 1 80 ? -8.344 -0.766 2.517 1.00 98.81 80 ASP A N 1
ATOM 612 C CA . ASP A 1 80 ? -9.289 -1.666 3.187 1.00 98.81 80 ASP A CA 1
ATOM 613 C C . ASP A 1 80 ? -8.867 -1.978 4.624 1.00 98.81 80 ASP A C 1
ATOM 615 O O . ASP A 1 80 ? -9.686 -1.897 5.546 1.00 98.81 80 ASP A O 1
ATOM 619 N N . MET A 1 81 ? -7.587 -2.287 4.841 1.00 98.81 81 MET A N 1
ATOM 620 C CA . MET A 1 81 ? -7.084 -2.610 6.175 1.00 98.81 81 MET A CA 1
ATOM 621 C C . MET A 1 81 ? -7.037 -1.383 7.091 1.00 98.81 81 MET A C 1
ATOM 623 O O . MET A 1 81 ? -7.491 -1.462 8.234 1.00 98.81 81 MET A O 1
ATOM 627 N N . LEU A 1 82 ? -6.571 -0.236 6.582 1.00 98.88 82 LEU A N 1
ATOM 628 C CA . LEU A 1 82 ? -6.591 1.040 7.305 1.00 98.88 82 LEU A CA 1
ATOM 629 C C . LEU A 1 82 ? -8.016 1.422 7.717 1.00 98.88 82 LEU A C 1
ATOM 631 O O . LEU A 1 82 ? -8.248 1.808 8.861 1.00 98.88 82 LEU A O 1
ATOM 635 N N . LEU A 1 83 ? -8.990 1.266 6.816 1.00 98.69 83 LEU A N 1
ATOM 636 C CA . LEU A 1 83 ? -10.391 1.544 7.114 1.00 98.69 83 LEU A CA 1
ATOM 637 C C . LEU A 1 83 ? -10.945 0.589 8.176 1.00 98.69 83 LEU A C 1
ATOM 639 O O . LEU A 1 83 ? -11.634 1.027 9.099 1.00 98.69 83 LEU A O 1
ATOM 643 N N . LYS A 1 84 ? -10.658 -0.712 8.057 1.00 98.62 84 LYS A N 1
ATOM 644 C CA . LYS A 1 84 ? -11.104 -1.729 9.017 1.00 98.62 84 LYS A CA 1
ATOM 645 C C . LYS A 1 84 ? -10.572 -1.434 10.421 1.00 98.62 84 LYS A C 1
ATOM 647 O O . LYS A 1 84 ? -11.367 -1.316 11.354 1.00 98.62 84 LYS A O 1
ATOM 652 N N . LEU A 1 85 ? -9.253 -1.308 10.566 1.00 98.56 85 LEU A N 1
ATOM 653 C CA . LEU A 1 85 ? -8.608 -1.095 11.862 1.00 98.56 85 LEU A CA 1
ATOM 654 C C . LEU A 1 85 ? -8.905 0.298 12.420 1.00 98.56 85 LEU A C 1
ATOM 656 O O . LEU A 1 85 ? -9.214 0.428 13.602 1.00 98.56 85 LEU A O 1
ATOM 660 N N . GLY A 1 86 ? -8.916 1.326 11.568 1.00 98.19 86 GLY A N 1
ATOM 661 C CA . GLY A 1 86 ? -9.267 2.687 11.963 1.00 98.19 86 GLY A CA 1
ATOM 662 C C . GLY A 1 86 ? -10.676 2.774 12.547 1.00 98.19 86 GLY A C 1
ATOM 663 O O . GLY A 1 86 ? -10.876 3.369 13.602 1.00 98.19 86 GLY A O 1
ATOM 664 N N . ARG A 1 87 ? -11.657 2.089 11.945 1.00 97.75 87 ARG A N 1
ATOM 665 C CA . ARG A 1 87 ? -13.010 1.993 12.520 1.00 97.75 87 ARG A CA 1
ATOM 666 C C . ARG A 1 87 ? -13.028 1.241 13.846 1.00 97.75 87 ARG A C 1
ATOM 668 O O . ARG A 1 87 ? -13.681 1.699 14.777 1.00 97.75 87 ARG A O 1
ATOM 675 N N . ALA A 1 88 ? -12.332 0.107 13.934 1.00 97.69 88 ALA A N 1
ATOM 676 C CA . ALA A 1 88 ? -12.294 -0.702 15.152 1.00 97.69 88 ALA A CA 1
ATOM 677 C C . ALA A 1 88 ? -11.688 0.063 16.341 1.00 97.69 88 ALA A C 1
ATOM 679 O O . ALA A 1 88 ? -12.132 -0.102 17.474 1.00 97.69 88 ALA A O 1
ATOM 680 N N . LYS A 1 89 ? -10.708 0.931 16.073 1.00 97.25 89 LYS A N 1
ATOM 681 C CA . LYS A 1 89 ? -9.969 1.692 17.088 1.00 97.25 89 LYS A CA 1
ATOM 682 C C . LYS A 1 89 ? -10.426 3.147 17.235 1.00 97.25 89 LYS A C 1
ATOM 684 O O . LYS A 1 89 ? -9.864 3.872 18.045 1.00 97.25 89 LYS A O 1
ATOM 689 N N . SER A 1 90 ? -11.452 3.574 16.491 1.00 96.25 90 SER A N 1
ATOM 690 C CA . SER A 1 90 ? -11.873 4.985 16.387 1.00 96.25 90 SER A CA 1
ATOM 691 C C . SER A 1 90 ? -10.732 5.940 15.993 1.00 96.25 90 SER A C 1
ATOM 693 O O . SER A 1 90 ? -10.699 7.091 16.424 1.00 96.25 90 SER A O 1
ATOM 695 N N . ASP A 1 91 ? -9.799 5.463 15.170 1.00 97.38 91 ASP A N 1
ATOM 696 C CA . ASP A 1 91 ? -8.640 6.218 14.701 1.00 97.38 91 ASP A CA 1
ATOM 697 C C . ASP A 1 91 ? -8.970 6.939 13.383 1.00 97.38 91 ASP A C 1
ATOM 699 O O . ASP A 1 91 ? -9.078 6.339 12.307 1.00 97.38 91 ASP A O 1
ATOM 703 N N . THR A 1 92 ? -9.156 8.254 13.476 1.00 97.19 92 THR A N 1
ATOM 704 C CA . THR A 1 92 ? -9.493 9.116 12.337 1.00 97.19 92 THR A CA 1
ATOM 705 C C . THR A 1 92 ? -8.309 9.384 11.407 1.00 97.19 92 THR A C 1
ATOM 707 O O . THR A 1 92 ? -8.535 9.677 10.226 1.00 97.19 92 THR A O 1
ATOM 710 N N . ASP A 1 93 ? -7.068 9.249 11.882 1.00 98.00 93 ASP A N 1
ATOM 711 C CA . ASP A 1 93 ? -5.871 9.352 11.045 1.00 98.00 93 ASP A CA 1
ATOM 712 C C . ASP A 1 93 ? -5.772 8.133 10.126 1.00 98.00 93 ASP A C 1
ATOM 714 O O . ASP A 1 93 ? -5.664 8.284 8.907 1.00 98.00 93 ASP A O 1
ATOM 718 N N . ALA A 1 94 ? -5.973 6.928 10.671 1.00 98.25 94 ALA A N 1
ATOM 719 C CA . ALA A 1 94 ? -6.028 5.698 9.882 1.00 98.25 94 ALA A CA 1
ATOM 720 C C . ALA A 1 94 ? -7.134 5.751 8.808 1.00 98.25 94 ALA A C 1
ATOM 722 O O . ALA A 1 94 ? -6.900 5.413 7.645 1.00 98.25 94 ALA A O 1
ATOM 723 N N . ILE A 1 95 ? -8.326 6.258 9.147 1.00 98.56 95 ILE A N 1
ATOM 724 C CA . ILE A 1 95 ? -9.419 6.450 8.174 1.00 98.56 95 ILE A CA 1
ATOM 725 C C . ILE A 1 95 ? -9.038 7.498 7.108 1.00 98.56 95 ILE A C 1
ATOM 727 O O . ILE A 1 95 ? -9.352 7.338 5.926 1.00 98.56 95 ILE A O 1
ATOM 731 N N . THR A 1 96 ? -8.321 8.559 7.484 1.00 98.44 96 THR A N 1
ATOM 732 C CA . THR A 1 96 ? -7.826 9.570 6.536 1.00 98.44 96 THR A CA 1
ATOM 733 C C . THR A 1 96 ? -6.786 8.989 5.581 1.00 98.44 96 THR A C 1
ATOM 735 O O . THR A 1 96 ? -6.852 9.244 4.375 1.00 98.44 96 THR A O 1
ATOM 738 N N . ARG A 1 97 ? -5.869 8.163 6.087 1.00 98.56 97 ARG A N 1
ATOM 739 C CA . ARG A 1 97 ? -4.879 7.436 5.285 1.00 98.56 97 ARG A CA 1
ATOM 740 C C . ARG A 1 97 ? -5.541 6.432 4.341 1.00 98.56 97 ARG A C 1
ATOM 742 O O . ARG A 1 97 ? -5.162 6.375 3.172 1.00 98.56 97 ARG A O 1
ATOM 749 N N . ALA A 1 98 ? -6.619 5.762 4.766 1.00 98.75 98 ALA A N 1
ATOM 750 C CA . ALA A 1 98 ? -7.415 4.899 3.888 1.00 98.75 98 ALA A CA 1
ATOM 751 C C . ALA A 1 98 ? -7.950 5.657 2.660 1.00 98.75 98 ALA A C 1
ATOM 753 O O . ALA A 1 98 ? -7.855 5.169 1.533 1.00 98.75 98 ALA A O 1
ATOM 754 N N . ARG A 1 99 ? -8.451 6.891 2.847 1.00 98.50 99 ARG A N 1
ATOM 755 C CA . ARG A 1 99 ? -8.884 7.763 1.736 1.00 98.50 99 ARG A CA 1
ATOM 756 C C . ARG A 1 99 ? -7.762 7.995 0.729 1.00 98.50 99 ARG A C 1
ATOM 758 O O . ARG A 1 99 ? -8.002 7.965 -0.477 1.00 98.50 99 ARG A O 1
ATOM 765 N N . THR A 1 100 ? -6.559 8.277 1.225 1.00 98.31 100 THR A N 1
ATOM 766 C CA . THR A 1 100 ? -5.378 8.531 0.394 1.00 98.31 100 THR A CA 1
ATOM 767 C C . THR A 1 100 ? -5.002 7.288 -0.407 1.00 98.31 100 THR A C 1
ATOM 769 O O . THR A 1 100 ? -4.822 7.394 -1.620 1.00 98.31 100 THR A O 1
ATOM 772 N N . ALA A 1 101 ? -4.980 6.117 0.235 1.00 98.56 101 ALA A N 1
ATOM 773 C CA . ALA A 1 101 ? -4.689 4.841 -0.414 1.00 98.56 101 ALA A CA 1
ATOM 774 C C . ALA A 1 101 ? -5.706 4.513 -1.526 1.00 98.56 101 ALA A C 1
ATOM 776 O O . ALA A 1 101 ? -5.320 4.238 -2.663 1.00 98.56 101 ALA A O 1
ATOM 777 N N . TYR A 1 102 ? -7.012 4.671 -1.270 1.00 98.69 102 TYR A N 1
ATOM 778 C CA . TYR A 1 102 ? -8.030 4.466 -2.309 1.00 98.69 102 TYR A CA 1
ATOM 779 C C . TYR A 1 102 ? -7.910 5.450 -3.472 1.00 98.69 102 TYR A C 1
ATOM 781 O O . TYR A 1 102 ? -8.069 5.060 -4.625 1.00 98.69 102 TYR A O 1
ATOM 789 N N . ARG A 1 103 ? -7.607 6.727 -3.214 1.00 98.12 103 ARG A N 1
ATOM 790 C CA . ARG A 1 103 ? -7.409 7.717 -4.288 1.00 98.12 103 ARG A CA 1
ATOM 791 C C . ARG A 1 103 ? -6.181 7.398 -5.144 1.00 98.12 103 ARG A C 1
ATOM 793 O O . ARG A 1 103 ? -6.229 7.573 -6.364 1.00 98.12 103 ARG A O 1
ATOM 800 N N . ALA A 1 104 ? -5.109 6.898 -4.531 1.00 96.31 104 ALA A N 1
ATOM 801 C CA . ALA A 1 104 ? -3.952 6.388 -5.258 1.00 96.31 104 ALA A CA 1
ATOM 802 C C . ALA A 1 104 ? -4.333 5.180 -6.131 1.00 96.31 104 ALA A C 1
ATOM 804 O O . ALA A 1 104 ? -4.021 5.174 -7.320 1.00 96.31 104 ALA A O 1
ATOM 805 N N . ALA A 1 105 ? -5.089 4.219 -5.590 1.00 97.31 105 ALA A N 1
ATOM 806 C CA . ALA A 1 105 ? -5.588 3.074 -6.350 1.00 97.31 105 ALA A CA 1
ATOM 807 C C . ALA A 1 105 ? -6.498 3.493 -7.525 1.00 97.31 105 ALA A C 1
ATOM 809 O O . ALA A 1 105 ? -6.339 2.971 -8.623 1.00 97.31 105 ALA A O 1
ATOM 810 N N . ILE A 1 106 ? -7.378 4.492 -7.352 1.00 97.81 106 ILE A N 1
ATOM 811 C CA . ILE A 1 106 ? -8.211 5.045 -8.444 1.00 97.81 106 ILE A CA 1
ATOM 812 C C . ILE A 1 106 ? -7.334 5.620 -9.551 1.00 97.81 106 ILE A C 1
ATOM 814 O O . ILE A 1 106 ? -7.638 5.453 -10.731 1.00 97.81 106 ILE A O 1
ATOM 818 N N . THR A 1 107 ? -6.262 6.319 -9.178 1.00 95.12 107 THR A N 1
ATOM 819 C CA . THR A 1 107 ? -5.336 6.917 -10.144 1.00 95.12 107 THR A CA 1
ATOM 820 C C . THR A 1 107 ? -4.687 5.820 -10.980 1.00 95.12 107 THR A C 1
ATOM 822 O O . THR A 1 107 ? -4.732 5.894 -12.200 1.00 95.12 107 THR A O 1
ATOM 825 N N . LEU A 1 108 ? -4.190 4.759 -10.340 1.00 94.31 108 LEU A N 1
ATOM 826 C CA . LEU A 1 108 ? -3.579 3.619 -11.026 1.00 94.31 108 LEU A CA 1
ATOM 827 C C . LEU A 1 108 ? -4.587 2.876 -11.913 1.00 94.31 108 LEU A C 1
ATOM 829 O O . LEU A 1 108 ? -4.353 2.745 -13.110 1.00 94.31 108 LEU A O 1
ATOM 833 N N . ALA A 1 109 ? -5.769 2.540 -11.392 1.00 95.06 109 ALA A N 1
ATOM 834 C CA . ALA A 1 109 ? -6.842 1.929 -12.180 1.00 95.06 109 ALA A CA 1
ATOM 835 C C . ALA A 1 109 ? -7.262 2.794 -13.386 1.00 95.06 109 ALA A C 1
ATOM 837 O O . ALA A 1 109 ? -7.580 2.273 -14.452 1.00 95.06 109 ALA A O 1
ATOM 838 N N . SER A 1 110 ? -7.237 4.129 -13.256 1.00 94.56 110 SER A N 1
ATOM 839 C CA . SER A 1 110 ? -7.495 5.052 -14.379 1.00 94.56 110 SER A CA 1
ATOM 840 C C . SER A 1 110 ? -6.491 4.876 -15.505 1.00 94.56 110 SER A C 1
ATOM 842 O O . SER A 1 110 ? -6.854 4.926 -16.677 1.00 94.56 110 SER A O 1
ATOM 844 N N . MET A 1 111 ? -5.235 4.659 -15.146 1.00 91.44 111 MET A N 1
ATOM 845 C CA . MET A 1 111 ? -4.143 4.555 -16.098 1.00 91.44 111 MET A CA 1
ATOM 846 C C . MET A 1 111 ? -4.112 3.205 -16.801 1.00 91.44 111 MET A C 1
ATOM 848 O O . MET A 1 111 ? -3.785 3.146 -17.982 1.00 91.44 111 MET A O 1
ATOM 852 N N . HIS A 1 112 ? -4.513 2.143 -16.105 1.00 90.81 112 HIS A N 1
ATOM 853 C CA . HIS A 1 112 ? -4.683 0.811 -16.687 1.00 90.81 112 HIS A CA 1
ATOM 854 C C . HIS A 1 112 ? -6.001 0.651 -17.458 1.00 90.81 112 HIS A C 1
ATOM 856 O O . HIS A 1 112 ? -6.243 -0.389 -18.059 1.00 90.81 112 HIS A O 1
ATOM 862 N N . GLY A 1 113 ? -6.861 1.675 -17.478 1.00 93.81 113 GLY A N 1
ATOM 863 C CA . GLY A 1 113 ? -8.149 1.617 -18.171 1.00 93.81 113 GLY A CA 1
ATOM 864 C C . GLY A 1 113 ? -9.216 0.784 -17.450 1.00 93.81 113 GLY A C 1
ATOM 865 O O . GLY A 1 113 ? -10.317 0.644 -17.974 1.00 93.81 113 GLY A O 1
ATOM 866 N N . ASP A 1 114 ? -8.954 0.338 -16.223 1.00 95.19 114 ASP A N 1
ATOM 867 C CA . ASP A 1 114 ? -9.848 -0.488 -15.407 1.00 95.19 114 ASP A CA 1
ATOM 868 C C . ASP A 1 114 ? -10.984 0.351 -14.782 1.00 95.19 114 ASP A C 1
ATOM 870 O O . ASP A 1 114 ? -10.826 0.968 -13.726 1.00 95.19 114 ASP A O 1
ATOM 874 N N . GLU A 1 115 ? -12.118 0.482 -15.485 1.00 96.31 115 GLU A N 1
ATOM 875 C CA . GLU A 1 115 ? -13.280 1.243 -14.985 1.00 96.31 115 GLU A CA 1
ATOM 876 C C . GLU A 1 115 ? -14.030 0.516 -13.867 1.00 96.31 115 GLU A C 1
ATOM 878 O O . GLU A 1 115 ? -14.598 1.186 -13.006 1.00 96.31 115 GLU A O 1
ATOM 883 N N . GLU A 1 116 ? -14.006 -0.817 -13.841 1.00 96.38 116 GLU A N 1
ATOM 884 C CA . GLU A 1 116 ? -14.661 -1.597 -12.788 1.00 96.38 116 GLU A CA 1
ATOM 885 C C . GLU A 1 116 ? -13.998 -1.311 -11.437 1.00 96.38 116 GLU A C 1
ATOM 887 O O . GLU A 1 116 ? -14.661 -0.836 -10.510 1.00 96.38 116 GLU A O 1
ATOM 892 N N . ALA A 1 117 ? -12.668 -1.422 -11.361 1.00 95.50 117 ALA A N 1
ATOM 893 C CA . ALA A 1 117 ? -11.934 -1.069 -10.151 1.00 95.50 117 ALA A CA 1
ATOM 894 C C . ALA A 1 117 ? -12.135 0.405 -9.762 1.00 95.50 117 ALA A C 1
ATOM 896 O O . ALA A 1 117 ? -12.273 0.728 -8.579 1.00 95.50 117 ALA A O 1
ATOM 897 N N . ARG A 1 118 ? -12.192 1.330 -10.734 1.00 97.56 118 ARG A N 1
ATOM 898 C CA . ARG A 1 118 ? -12.474 2.751 -10.450 1.00 97.56 118 ARG A CA 1
ATOM 899 C C . ARG A 1 118 ? -13.836 2.954 -9.799 1.00 97.56 118 ARG A C 1
ATOM 901 O O . ARG A 1 118 ? -13.937 3.777 -8.886 1.00 97.56 118 ARG A O 1
ATOM 908 N N . HIS A 1 119 ? -14.870 2.281 -10.293 1.00 97.81 119 HIS A N 1
ATOM 909 C CA . HIS A 1 119 ? -16.214 2.373 -9.738 1.00 97.81 119 HIS A CA 1
ATOM 910 C C . HIS A 1 119 ? -16.220 1.923 -8.271 1.00 97.81 119 HIS A C 1
ATOM 912 O O . HIS A 1 119 ? -16.590 2.704 -7.389 1.00 97.81 119 HIS A O 1
ATOM 918 N N . ASP A 1 120 ? -15.689 0.733 -7.998 1.00 97.56 120 ASP A N 1
ATOM 919 C CA . ASP A 1 120 ? -15.667 0.150 -6.655 1.00 97.56 120 ASP A CA 1
ATOM 920 C C . ASP A 1 120 ? -14.851 0.989 -5.667 1.00 97.56 120 ASP A C 1
ATOM 922 O O . ASP A 1 120 ? -15.269 1.253 -4.534 1.00 97.56 120 ASP A O 1
ATOM 926 N N . LEU A 1 121 ? -13.691 1.487 -6.098 1.00 98.44 121 LEU A N 1
ATOM 927 C CA . LEU A 1 121 ? -12.847 2.338 -5.266 1.00 98.44 121 LEU A CA 1
ATOM 928 C C . LEU A 1 121 ? -13.499 3.694 -4.962 1.00 98.44 121 LEU A C 1
ATOM 930 O O . LEU A 1 121 ? -13.316 4.227 -3.865 1.00 98.44 121 LEU A O 1
ATOM 934 N N . ARG A 1 122 ? -14.282 4.268 -5.887 1.00 98.31 122 ARG A N 1
ATOM 935 C CA . ARG A 1 122 ? -15.040 5.505 -5.621 1.00 98.31 122 ARG A CA 1
ATOM 936 C C . ARG A 1 122 ? -16.089 5.286 -4.539 1.00 98.31 122 ARG A C 1
ATOM 938 O O . ARG A 1 122 ? -16.270 6.169 -3.701 1.00 98.31 122 ARG A O 1
ATOM 945 N N . ASP A 1 123 ? -16.741 4.130 -4.514 1.00 97.88 123 ASP A N 1
ATOM 946 C CA . ASP A 1 123 ? -17.692 3.797 -3.453 1.00 97.88 123 ASP A CA 1
ATOM 947 C C . ASP A 1 123 ? -16.995 3.641 -2.098 1.00 97.88 123 ASP A C 1
ATOM 949 O O . ASP A 1 123 ? -17.464 4.193 -1.097 1.00 97.88 123 ASP A O 1
ATOM 953 N N . LYS A 1 124 ? -15.805 3.028 -2.066 1.00 98.25 124 LYS A N 1
ATOM 954 C CA . LYS A 1 124 ? -14.962 2.996 -0.858 1.00 98.25 124 LYS A CA 1
ATOM 955 C C . LYS A 1 124 ? -14.566 4.399 -0.386 1.00 98.25 124 LYS A C 1
ATOM 957 O O . LYS A 1 124 ? -14.661 4.688 0.807 1.00 98.25 124 LYS A O 1
ATOM 962 N N . VAL A 1 125 ? -14.200 5.311 -1.292 1.00 98.19 125 VAL A N 1
ATOM 963 C CA . VAL A 1 125 ? -13.911 6.717 -0.942 1.00 98.19 125 VAL A CA 1
ATOM 964 C C . VAL A 1 125 ? -15.137 7.416 -0.351 1.00 98.19 125 VAL A C 1
ATOM 966 O O . VAL A 1 125 ? -14.992 8.091 0.666 1.00 98.19 125 VAL A O 1
ATOM 969 N N . LYS A 1 126 ? -16.341 7.225 -0.911 1.00 96.88 126 LYS A N 1
ATOM 970 C CA . LYS A 1 126 ? -17.582 7.798 -0.350 1.00 96.88 126 LYS A CA 1
ATOM 971 C C . LYS A 1 126 ? -17.839 7.312 1.078 1.00 96.88 126 LYS A C 1
ATOM 973 O O . LYS A 1 126 ? -18.212 8.110 1.936 1.00 96.88 126 LYS A O 1
ATOM 978 N N . ILE A 1 127 ? -17.614 6.021 1.346 1.00 96.44 127 ILE A N 1
ATOM 979 C CA . ILE A 1 127 ? -17.729 5.449 2.698 1.00 96.44 127 ILE A CA 1
ATOM 980 C C . ILE A 1 127 ? -16.758 6.153 3.651 1.00 96.44 127 ILE A C 1
ATOM 982 O O . ILE A 1 127 ? -17.160 6.595 4.727 1.00 96.44 127 ILE A O 1
ATOM 986 N N . VAL A 1 128 ? -15.493 6.297 3.249 1.00 97.12 128 VAL A N 1
ATOM 987 C CA . VAL A 1 128 ? -14.476 6.984 4.055 1.00 97.12 128 VAL A CA 1
ATOM 988 C C . VAL A 1 128 ? -14.844 8.448 4.302 1.00 97.12 128 VAL A C 1
ATOM 990 O O . VAL A 1 128 ? -14.746 8.924 5.429 1.00 97.12 128 VAL A O 1
ATOM 993 N N . GLU A 1 129 ? -15.301 9.169 3.279 1.00 95.38 129 GLU A N 1
ATOM 994 C CA . GLU A 1 129 ? -15.710 10.572 3.400 1.00 95.38 129 GLU A CA 1
ATOM 995 C C . GLU A 1 129 ? -16.889 10.736 4.366 1.00 95.38 129 GLU A C 1
ATOM 997 O O . GLU A 1 129 ? -16.837 11.605 5.239 1.00 95.38 129 GLU A O 1
ATOM 1002 N N . SER A 1 130 ? -17.881 9.842 4.305 1.00 94.19 130 SER A N 1
ATOM 1003 C CA . SER A 1 130 ? -18.984 9.817 5.270 1.00 94.19 130 SER A CA 1
ATOM 1004 C C . SER A 1 130 ? -18.500 9.594 6.705 1.00 94.19 130 SER A C 1
ATOM 1006 O O . SER A 1 130 ? -19.010 10.238 7.619 1.00 94.19 130 SER A O 1
ATOM 1008 N N . LEU A 1 131 ? -17.529 8.701 6.922 1.00 93.69 131 LEU A N 1
ATOM 1009 C CA . LEU A 1 131 ? -16.965 8.435 8.253 1.00 93.69 131 LEU A CA 1
ATOM 1010 C C . LEU A 1 131 ? -16.144 9.614 8.789 1.00 93.69 131 LEU A C 1
ATOM 1012 O O . LEU A 1 131 ? -16.123 9.851 9.991 1.00 93.69 131 LEU A O 1
ATOM 1016 N N . LEU A 1 132 ? -15.508 10.380 7.902 1.00 93.56 132 LEU A N 1
ATOM 1017 C CA . LEU A 1 132 ? -14.770 11.596 8.247 1.00 93.56 132 LEU A CA 1
ATOM 1018 C C . LEU A 1 132 ? -15.673 12.836 8.372 1.00 93.56 132 LEU A C 1
ATOM 1020 O O . LEU A 1 132 ? -15.154 13.949 8.451 1.00 93.56 132 LEU A O 1
ATOM 1024 N N . GLY A 1 133 ? -17.000 12.686 8.305 1.00 86.38 133 GLY A N 1
ATOM 1025 C CA . GLY A 1 133 ? -17.946 13.808 8.339 1.00 86.38 133 GLY A CA 1
ATOM 1026 C C . GLY A 1 133 ? -17.863 14.741 7.123 1.00 86.38 133 GLY A C 1
ATOM 1027 O O . GLY A 1 133 ? -18.387 15.854 7.157 1.00 86.38 133 GLY A O 1
ATOM 1028 N N . HIS A 1 134 ? -17.207 14.314 6.041 1.00 68.56 134 HIS A N 1
ATOM 1029 C CA . HIS A 1 134 ? -17.162 15.047 4.782 1.00 68.56 134 HIS A CA 1
ATOM 1030 C C . HIS A 1 134 ? -18.374 14.645 3.943 1.00 68.56 134 HIS A C 1
ATOM 1032 O O . HIS A 1 134 ? -18.344 13.673 3.194 1.00 68.56 134 HIS A O 1
ATOM 1038 N N . HIS A 1 135 ? -19.457 15.4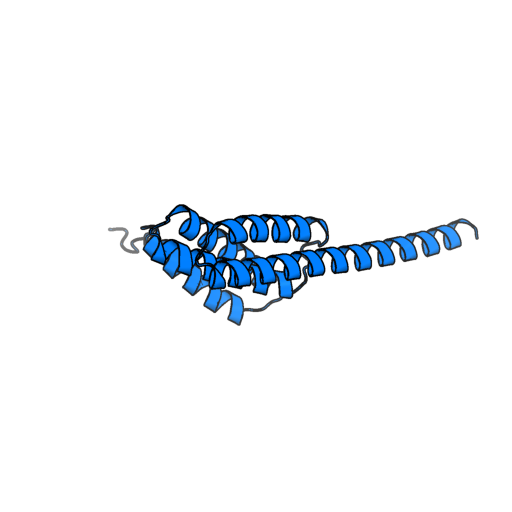07 4.051 1.00 55.62 135 HIS A N 1
ATOM 1039 C CA . HIS A 1 135 ? -20.559 15.285 3.106 1.00 55.62 135 HIS A CA 1
ATOM 1040 C C . HIS A 1 135 ? -20.230 16.104 1.851 1.00 55.62 135 HIS A C 1
ATOM 1042 O O . HIS A 1 135 ? -19.956 17.305 1.979 1.00 55.62 135 HIS A O 1
ATOM 1048 N N . PRO A 1 136 ? -20.264 15.522 0.636 1.00 50.19 136 PRO A N 1
ATOM 1049 C CA . PRO A 1 136 ? -20.247 16.333 -0.568 1.00 50.19 136 PRO A CA 1
ATOM 1050 C C . PRO A 1 136 ? -21.458 17.263 -0.499 1.00 50.19 136 PRO A C 1
ATOM 1052 O O . PRO A 1 136 ? -22.600 16.808 -0.436 1.00 50.19 136 PRO A O 1
ATOM 1055 N N . LYS A 1 137 ? -21.216 18.578 -0.465 1.00 49.78 137 LYS A N 1
ATOM 1056 C CA . LYS A 1 137 ? -22.290 19.551 -0.652 1.00 49.78 137 LYS A CA 1
ATOM 1057 C C . LYS A 1 137 ? -22.833 19.317 -2.054 1.00 49.78 137 LYS A C 1
ATOM 1059 O O . LYS A 1 137 ? -22.191 19.715 -3.023 1.00 49.78 137 LYS A O 1
ATOM 1064 N N . THR A 1 138 ? -23.988 18.670 -2.168 1.00 51.00 138 THR A N 1
ATOM 1065 C CA . THR A 1 138 ? -24.773 18.677 -3.399 1.00 51.00 138 THR A CA 1
ATOM 1066 C C . THR A 1 138 ? -24.984 20.150 -3.747 1.00 51.00 138 THR A C 1
ATOM 1068 O O . THR A 1 138 ? -25.561 20.873 -2.927 1.00 51.00 138 THR A O 1
ATOM 1071 N N . PRO A 1 139 ? -24.472 20.659 -4.883 1.00 50.53 139 PRO A N 1
ATOM 1072 C CA . PRO A 1 139 ? -24.758 22.026 -5.278 1.00 50.53 139 PRO A CA 1
ATOM 1073 C C . PRO A 1 139 ? -26.275 22.146 -5.382 1.00 50.53 139 PRO A C 1
ATOM 1075 O O . PRO A 1 139 ? -26.900 21.404 -6.138 1.00 50.53 139 PRO A O 1
ATOM 1078 N N . SER A 1 140 ? -26.876 23.024 -4.577 1.00 55.69 140 SER A N 1
ATOM 1079 C CA . SER A 1 140 ? -28.302 23.317 -4.696 1.00 55.69 140 SER A CA 1
ATOM 1080 C C . SER A 1 140 ? -28.561 23.782 -6.128 1.00 55.69 140 SER A C 1
ATOM 1082 O O . SER A 1 140 ? -28.086 24.843 -6.532 1.00 55.69 140 SER A O 1
ATOM 1084 N N . LEU A 1 141 ? -29.300 22.980 -6.899 1.00 60.50 141 LEU A N 1
ATOM 1085 C CA . LEU A 1 141 ? -29.759 23.347 -8.242 1.00 60.50 141 LEU A CA 1
ATOM 1086 C C . LEU A 1 141 ? -30.859 24.419 -8.201 1.00 60.50 141 LEU A C 1
ATOM 1088 O O . LEU A 1 141 ? -31.273 24.919 -9.242 1.00 60.50 141 LEU A O 1
ATOM 1092 N N . PHE A 1 142 ? -31.292 24.829 -7.008 1.00 56.41 142 PHE A N 1
ATOM 1093 C CA . PHE A 1 142 ? -32.179 25.964 -6.821 1.00 56.41 142 PHE A CA 1
ATOM 1094 C C . PHE A 1 142 ? -31.349 27.225 -6.584 1.00 56.41 142 PHE A C 1
ATOM 1096 O O . PHE A 1 142 ? -31.108 27.635 -5.447 1.00 56.41 142 PHE A O 1
ATOM 1103 N N . LYS A 1 143 ? -30.909 27.856 -7.678 1.00 54.09 143 LYS A N 1
ATOM 1104 C CA . LYS A 1 143 ? -30.761 29.313 -7.683 1.00 54.09 143 LYS A CA 1
ATOM 1105 C C . LYS A 1 143 ? -32.165 29.887 -7.841 1.00 54.09 143 LYS A C 1
ATOM 1107 O O . LYS A 1 143 ? -32.816 29.652 -8.853 1.00 54.09 143 LYS A O 1
ATOM 1112 N N . VAL A 1 144 ? -32.633 30.552 -6.791 1.00 50.69 144 VAL A N 1
ATOM 1113 C CA . VAL A 1 144 ? -33.881 31.319 -6.795 1.00 50.69 144 VAL A CA 1
ATOM 1114 C C . VAL A 1 144 ? -33.758 32.422 -7.852 1.00 50.69 144 VAL A C 1
ATOM 1116 O O . VAL A 1 144 ? -32.682 33.011 -7.988 1.00 50.69 144 VAL A O 1
ATOM 1119 N N . ALA A 1 145 ? -34.832 32.584 -8.626 1.00 58.84 145 ALA A N 1
ATOM 1120 C CA . ALA A 1 145 ? -34.995 33.548 -9.712 1.00 58.84 145 ALA A CA 1
ATOM 1121 C C . ALA A 1 145 ? -34.845 35.007 -9.259 1.00 58.84 145 ALA A C 1
ATOM 1123 O O . ALA A 1 145 ? -35.148 35.290 -8.077 1.00 58.84 145 ALA A O 1
#

Secondary structure (DSSP, 8-state):
-HHHHHHHHHHHHHHHHHHHHHHHHHHHHHHHHHHHHHHHHHT-SHHHHHHHHHHHHHGGG--GGG--HHHHHHHHHHHHHHHHHHHHHT-HHHHHHHHHHHHHHHHHHHHTT-HHHHHHHHHHHHHHHHHTT-------S----

Foldseek 3Di:
DVVVVVVVVVVVVVVVLLVVLQVLLVVLLVQLVVLLVVCVVVLDCVSLVVSVVSNVRSVVRDDLLGRDLSSLVSLQSSLVSLCVSCVVVVPLVSLVSSLVSLVVSLSSCVSVVNVVSNVVSVVSNVVSCVSNVNDPPPPPPDPDD

Organism: NCBI:txid1220491

pLDDT: mean 89.73, std 13.26, range [49.78, 98.88]

Sequence (145 aa):
MLNWLTGRRKSKLEDQLAKTDAKLALMNAQMAAELIRLAGQTDDLEPLAQAEDAILSARKYYAYENTPEEIGLVQAALGDMLLKLGRAKSDTDAITRARTAYRAAITLASMHGDEEARHDLRDKVKIVESLLGHHPKTPSLFKVA

Radius of gyration: 19.94 Å; chains: 1; bounding box: 67×44×54 Å